Protein AF-A0A938YKA6-F1 (afdb_monomer_lite)

pLDDT: mean 85.15, std 14.65, range [33.16, 97.56]

Foldseek 3Di:
DDDPPLPLDPDDWFWKEFPAQVV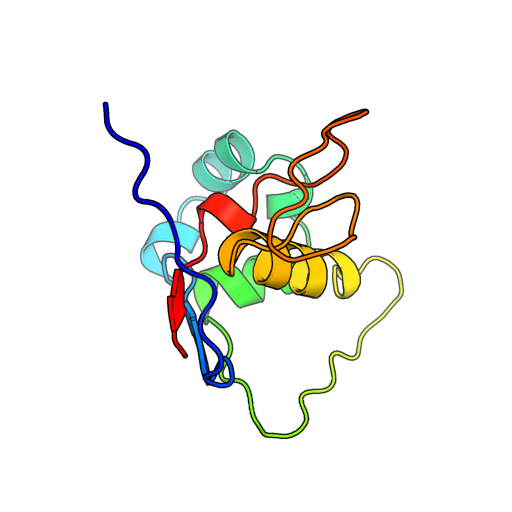LPDLVVVCVQFNPLSVQQVLSCCNHPTDGDDPDDDDDDDPSNCPVLVVLLQCVLSQAESVHDDSPDPDDPDPPHTPSNVRMHIDD

Secondary structure (DSSP, 8-state):
---------SSPP-EEE-S-TTGGG-HHHHHHHHGGGGG-HHHHHHHHH-EE--SS------TTSSHHHHHHHHHHHHT--TT-SSTT----S---S-GGGGG-EEE-

Structure (mmCIF, N/CA/C/O backbone):
data_AF-A0A938YKA6-F1
#
_entry.id   AF-A0A938YKA6-F1
#
loop_
_atom_site.group_PDB
_atom_site.id
_atom_site.type_symbol
_atom_site.label_atom_id
_atom_site.label_alt_id
_atom_site.label_comp_id
_atom_site.label_asym_id
_atom_site.label_entity_id
_atom_site.label_seq_id
_atom_site.pdbx_PDB_ins_code
_atom_site.Cartn_x
_atom_site.Cartn_y
_atom_site.Cartn_z
_atom_site.occupancy
_atom_site.B_iso_or_equiv
_atom_site.auth_seq_id
_atom_site.auth_comp_id
_atom_site.auth_asym_id
_atom_site.auth_atom_id
_atom_site.pdbx_PDB_model_num
ATOM 1 N N . MET A 1 1 ? 1.324 28.055 -1.036 1.00 36.28 1 MET A N 1
ATOM 2 C CA . MET A 1 1 ? 0.477 26.921 -1.471 1.00 36.28 1 MET A CA 1
ATOM 3 C C . MET A 1 1 ? 0.114 26.103 -0.241 1.00 36.28 1 MET A C 1
ATOM 5 O O . MET A 1 1 ? 0.998 25.539 0.384 1.00 36.28 1 MET A O 1
ATOM 9 N N . SER A 1 2 ? -1.150 26.156 0.187 1.00 33.16 2 SER A N 1
ATOM 10 C CA . SER A 1 2 ? -1.621 25.532 1.432 1.00 33.16 2 SER A CA 1
ATOM 11 C C . SER A 1 2 ? -1.658 24.009 1.278 1.00 33.16 2 SER A C 1
ATOM 13 O O . SER A 1 2 ? -2.485 23.489 0.528 1.00 33.16 2 SER A O 1
ATOM 15 N N . ALA A 1 3 ? -0.754 23.297 1.956 1.00 43.91 3 ALA A N 1
ATOM 16 C CA . ALA A 1 3 ? -0.820 21.847 2.076 1.00 43.91 3 ALA A CA 1
ATOM 17 C C . ALA A 1 3 ? -2.139 21.496 2.776 1.00 43.91 3 ALA A C 1
ATOM 19 O O . ALA A 1 3 ? -2.329 21.818 3.953 1.00 43.91 3 ALA A O 1
ATOM 20 N N . ARG A 1 4 ? -3.083 20.887 2.045 1.00 46.72 4 ARG A N 1
ATOM 21 C CA . ARG A 1 4 ? -4.330 20.378 2.625 1.00 46.72 4 ARG A CA 1
ATOM 22 C C . ARG A 1 4 ? -3.962 19.518 3.834 1.00 46.72 4 ARG A C 1
ATOM 24 O O . ARG A 1 4 ? -3.326 18.479 3.691 1.00 46.72 4 ARG A O 1
ATOM 31 N N . ARG A 1 5 ? -4.333 19.965 5.037 1.00 48.72 5 ARG A N 1
ATOM 32 C CA . ARG A 1 5 ? -4.204 19.165 6.258 1.00 48.72 5 ARG A CA 1
ATOM 33 C C . ARG A 1 5 ? -5.104 17.940 6.097 1.00 48.72 5 ARG A C 1
ATOM 35 O O . ARG A 1 5 ? -6.312 18.060 6.287 1.00 48.72 5 ARG A O 1
ATOM 42 N N . ALA A 1 6 ? -4.539 16.786 5.750 1.00 55.00 6 ALA A N 1
ATOM 43 C CA . ALA A 1 6 ? -5.234 15.517 5.906 1.00 55.00 6 ALA A CA 1
ATOM 44 C C . ALA A 1 6 ? -5.526 15.348 7.404 1.00 55.00 6 ALA A C 1
ATOM 46 O O . ALA A 1 6 ? -4.622 15.115 8.205 1.00 55.00 6 ALA A O 1
ATOM 47 N N . ARG A 1 7 ? -6.777 15.587 7.814 1.00 64.38 7 ARG A N 1
ATOM 48 C CA . ARG A 1 7 ? -7.239 15.157 9.133 1.00 64.38 7 ARG A CA 1
ATOM 49 C C . ARG A 1 7 ? -7.373 13.646 9.037 1.00 64.38 7 ARG A C 1
ATOM 51 O O . ARG A 1 7 ? -8.291 13.170 8.374 1.00 64.38 7 ARG A O 1
ATOM 58 N N . ILE A 1 8 ? -6.447 12.927 9.665 1.00 75.19 8 ILE A N 1
ATOM 59 C CA . ILE A 1 8 ? -6.604 11.496 9.923 1.00 75.19 8 ILE A CA 1
ATOM 60 C C . ILE A 1 8 ? -7.982 11.312 10.570 1.00 75.19 8 ILE A C 1
ATOM 62 O O . ILE A 1 8 ? -8.297 11.952 11.576 1.00 75.19 8 ILE A O 1
ATOM 66 N N . THR A 1 9 ? -8.832 10.521 9.924 1.00 82.44 9 THR A N 1
ATOM 67 C CA . THR A 1 9 ? -10.196 10.237 10.378 1.00 82.44 9 THR A CA 1
ATOM 68 C C . THR A 1 9 ? -10.208 8.995 11.267 1.00 82.44 9 THR A C 1
ATOM 70 O O . THR A 1 9 ? -9.333 8.142 11.153 1.00 82.44 9 THR A O 1
ATOM 73 N N . GLY A 1 10 ? -11.204 8.884 12.151 1.00 85.38 10 GLY A N 1
ATOM 74 C CA . GLY A 1 10 ? -11.464 7.658 12.915 1.00 85.38 10 GLY A CA 1
ATOM 75 C C . GLY A 1 10 ? -12.211 6.581 12.117 1.00 85.38 10 GLY A C 1
ATOM 76 O O . GLY A 1 10 ? -12.472 5.503 12.644 1.00 85.38 10 GLY A O 1
ATOM 77 N N . LEU A 1 11 ? -12.596 6.872 10.869 1.00 90.38 11 LEU A N 1
ATOM 78 C CA . LEU A 1 11 ? -13.266 5.916 9.991 1.00 90.38 11 LEU A CA 1
ATOM 79 C C . LEU A 1 11 ? -12.265 4.899 9.414 1.00 90.38 11 LEU A C 1
ATOM 81 O O . LEU A 1 11 ? -11.136 5.271 9.089 1.00 90.38 11 LEU A O 1
ATOM 85 N N . PRO A 1 12 ? -12.663 3.624 9.261 1.00 90.38 12 PRO A N 1
ATOM 86 C CA . PRO A 1 12 ? -11.792 2.594 8.709 1.00 90.38 12 PRO A CA 1
ATOM 87 C C . PRO A 1 12 ? -11.527 2.837 7.224 1.00 90.38 12 PRO A C 1
ATOM 89 O O . PRO A 1 12 ? -12.467 3.033 6.462 1.00 90.38 12 PRO A O 1
ATOM 92 N N . VAL A 1 13 ? -10.275 2.717 6.780 1.00 92.94 13 VAL A N 1
ATOM 93 C CA . VAL A 1 13 ? -9.968 2.756 5.346 1.00 92.94 13 VAL A CA 1
ATOM 94 C C . VAL A 1 13 ? -10.710 1.626 4.623 1.00 92.94 13 VAL A C 1
ATOM 96 O O . VAL A 1 13 ? -10.576 0.455 4.975 1.00 92.94 13 VAL A O 1
ATOM 99 N N . ARG A 1 14 ? -11.489 1.978 3.597 1.00 95.56 14 ARG A N 1
ATOM 100 C CA . ARG A 1 14 ? -12.273 1.042 2.779 1.00 95.56 14 ARG A CA 1
ATOM 101 C C . ARG A 1 14 ? -11.677 0.799 1.411 1.00 95.56 14 ARG A C 1
ATOM 103 O O . ARG A 1 14 ? -11.850 -0.289 0.870 1.00 95.56 14 ARG A O 1
ATOM 110 N N . ARG A 1 15 ? -11.002 1.796 0.843 1.00 96.56 15 ARG A N 1
ATOM 111 C CA . ARG A 1 15 ? -10.444 1.680 -0.501 1.00 96.56 15 ARG A CA 1
ATOM 112 C C . ARG A 1 15 ? -9.181 2.499 -0.669 1.00 96.56 15 ARG A C 1
ATOM 114 O O . ARG A 1 15 ? -9.117 3.654 -0.253 1.00 96.56 15 ARG A O 1
ATOM 121 N N . VAL A 1 16 ? -8.218 1.897 -1.347 1.00 97.31 16 VAL A N 1
ATOM 122 C CA . VAL A 1 16 ? -7.007 2.539 -1.845 1.00 97.31 16 VAL A CA 1
ATOM 123 C C . VAL A 1 16 ? -7.111 2.577 -3.359 1.00 97.31 16 VAL A C 1
ATOM 125 O O . VAL A 1 16 ? -7.363 1.560 -4.005 1.00 97.31 16 VAL A O 1
ATOM 128 N N . LEU A 1 17 ? -6.967 3.764 -3.925 1.00 96.44 17 LEU A N 1
ATOM 129 C CA . LEU A 1 17 ? -6.997 3.983 -5.361 1.00 96.44 17 LEU A CA 1
ATOM 130 C C . LEU A 1 17 ? -5.587 4.300 -5.832 1.00 96.44 17 LEU A C 1
ATOM 132 O O . LEU A 1 17 ? -4.973 5.233 -5.318 1.00 96.44 17 LEU A O 1
ATOM 136 N N . GLY A 1 18 ? -5.109 3.535 -6.806 1.00 93.25 18 GLY A N 1
ATOM 137 C CA . GLY A 1 18 ? -3.998 3.946 -7.647 1.00 93.25 18 GLY A CA 1
ATOM 138 C C . GLY A 1 18 ? -4.464 4.866 -8.779 1.00 93.25 18 GLY A C 1
ATOM 139 O O . GLY A 1 18 ? -5.664 5.130 -8.916 1.00 93.25 18 GLY A O 1
ATOM 140 N N . PRO A 1 19 ? -3.537 5.343 -9.619 1.00 90.50 19 PRO A N 1
ATOM 141 C CA . PRO A 1 19 ? -3.863 6.202 -10.750 1.00 90.50 19 PRO A CA 1
ATOM 142 C C . PRO A 1 19 ? -4.566 5.449 -11.902 1.00 90.50 19 PRO A C 1
ATOM 144 O O . PRO A 1 19 ? -5.014 6.080 -12.858 1.00 90.50 19 PRO A O 1
ATOM 147 N N . GLY A 1 20 ? -4.721 4.124 -11.794 1.00 85.31 20 GLY A N 1
ATOM 148 C CA . GLY A 1 20 ? -5.494 3.299 -12.716 1.00 85.31 20 GLY A CA 1
ATOM 149 C C . GLY A 1 20 ? -4.670 2.753 -13.888 1.00 85.31 20 GLY A C 1
ATOM 150 O O . GLY A 1 20 ? -3.472 3.027 -13.998 1.00 85.31 20 GLY A O 1
ATOM 151 N N . PRO A 1 21 ? -5.300 1.973 -14.783 1.00 75.56 21 PRO A N 1
ATOM 152 C CA . PRO A 1 21 ? -4.608 1.284 -15.871 1.00 75.56 21 PRO A CA 1
ATOM 153 C C . PRO A 1 21 ? -3.964 2.240 -16.883 1.00 75.56 21 PRO A C 1
ATOM 155 O O . PRO A 1 21 ? -2.876 1.947 -17.365 1.00 75.56 21 PRO A O 1
ATOM 158 N N . GLU A 1 22 ? -4.571 3.404 -17.132 1.00 74.12 22 GLU A N 1
ATOM 159 C CA . GLU A 1 22 ? -4.045 4.431 -18.048 1.00 74.12 22 GLU A CA 1
ATOM 160 C C . GLU A 1 22 ? -2.713 5.016 -17.563 1.00 74.12 22 GLU A C 1
ATOM 162 O O . GLU A 1 22 ? -1.781 5.215 -18.334 1.00 74.12 22 GLU A O 1
ATOM 167 N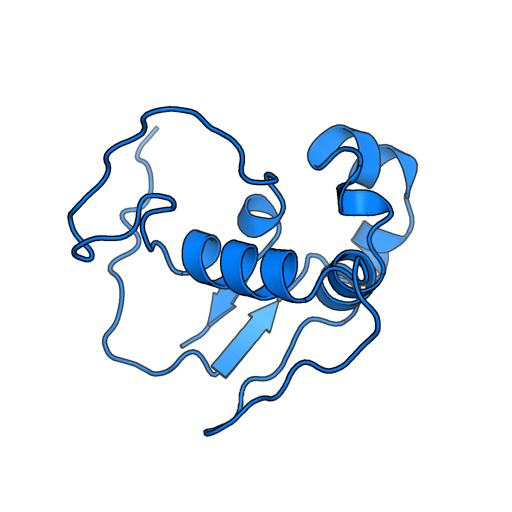 N . ALA A 1 23 ? -2.586 5.251 -16.257 1.00 65.75 23 ALA A N 1
ATOM 168 C CA . ALA A 1 23 ? -1.339 5.733 -15.676 1.00 65.75 23 ALA A CA 1
ATOM 169 C C . ALA A 1 23 ? -0.281 4.628 -15.559 1.00 65.75 23 ALA A C 1
ATOM 171 O O . ALA A 1 23 ? 0.905 4.932 -15.539 1.00 65.75 23 ALA A O 1
ATOM 172 N N . GLY A 1 24 ? -0.711 3.363 -15.496 1.00 62.00 24 GLY A N 1
ATOM 173 C CA . GLY A 1 24 ? 0.142 2.176 -15.576 1.00 62.00 24 GLY A CA 1
ATOM 174 C C . GLY A 1 24 ? 0.610 1.819 -16.990 1.00 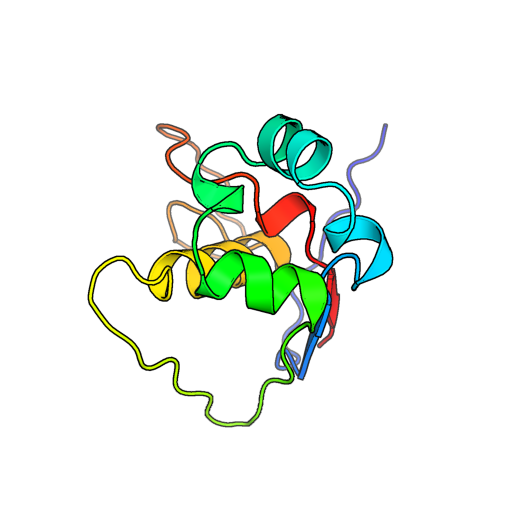62.00 24 GLY A C 1
ATOM 175 O O . GLY A 1 24 ? 1.435 0.916 -17.127 1.00 62.00 24 GLY A O 1
ATOM 176 N N . ALA A 1 25 ? 0.089 2.492 -18.023 1.00 66.56 25 ALA A N 1
ATOM 177 C CA . ALA A 1 25 ? 0.394 2.198 -19.422 1.00 66.56 25 ALA A CA 1
ATOM 178 C C . ALA A 1 25 ? 1.794 2.663 -19.849 1.00 66.56 25 ALA A C 1
ATOM 180 O O . ALA A 1 25 ? 2.320 2.155 -20.835 1.00 66.56 25 ALA A O 1
ATOM 181 N N . ASP A 1 26 ? 2.395 3.595 -19.103 1.00 84.75 26 ASP A N 1
ATOM 182 C CA . ASP A 1 26 ? 3.720 4.156 -19.367 1.00 84.75 26 ASP A CA 1
ATOM 183 C C . ASP A 1 26 ? 4.691 3.800 -18.222 1.00 84.75 26 ASP A C 1
ATOM 185 O O . ASP A 1 26 ? 4.720 4.480 -17.187 1.00 84.75 26 ASP A O 1
ATOM 189 N N . PRO A 1 27 ? 5.453 2.698 -18.360 1.00 82.19 27 PRO A N 1
ATOM 190 C CA . PRO A 1 27 ? 6.401 2.254 -17.345 1.00 82.19 27 PRO A CA 1
ATOM 191 C C . PRO A 1 27 ? 7.508 3.270 -17.060 1.00 82.19 27 PRO A C 1
ATOM 193 O O . PRO A 1 27 ? 7.896 3.412 -15.900 1.00 82.19 27 PRO A O 1
ATOM 196 N N . ASP A 1 28 ? 7.973 3.997 -18.078 1.00 88.00 28 ASP A N 1
ATOM 197 C CA . ASP A 1 28 ? 9.081 4.946 -17.950 1.00 88.00 28 ASP A CA 1
ATOM 198 C C . ASP A 1 28 ? 8.664 6.129 -17.075 1.00 88.00 28 ASP A C 1
ATOM 200 O O . ASP A 1 28 ? 9.353 6.475 -16.115 1.00 88.00 28 ASP A O 1
ATOM 204 N N . ARG A 1 29 ? 7.459 6.670 -17.294 1.00 87.31 29 ARG A N 1
ATOM 205 C CA . ARG A 1 29 ? 6.909 7.724 -16.424 1.00 87.31 29 ARG A CA 1
ATOM 206 C C . ARG A 1 29 ? 6.674 7.274 -14.988 1.00 87.31 29 ARG A C 1
ATOM 208 O O . ARG A 1 29 ? 6.780 8.082 -14.065 1.00 87.31 29 ARG A O 1
ATOM 215 N N . LEU A 1 30 ? 6.305 6.015 -14.764 1.00 88.56 30 LEU A N 1
ATOM 216 C CA . LEU A 1 30 ? 6.213 5.472 -13.407 1.00 88.56 30 LEU A CA 1
ATOM 217 C C . LEU A 1 30 ? 7.593 5.402 -12.757 1.00 88.56 30 LEU A C 1
ATOM 219 O O . LEU A 1 30 ? 7.751 5.848 -11.620 1.00 88.56 30 LEU A O 1
ATOM 223 N N . PHE A 1 31 ? 8.584 4.886 -13.480 1.00 90.81 31 PHE A N 1
ATOM 224 C CA . PHE A 1 31 ? 9.953 4.774 -12.994 1.00 90.81 31 PHE A CA 1
ATOM 225 C C . PHE A 1 31 ? 10.559 6.147 -12.671 1.00 90.81 31 PHE A C 1
ATOM 227 O O . PHE A 1 31 ? 11.174 6.309 -11.622 1.00 90.81 31 PHE A O 1
ATOM 234 N N . GLU A 1 32 ? 10.304 7.174 -13.482 1.00 91.69 32 GLU A N 1
ATOM 235 C CA . GLU A 1 32 ? 10.721 8.556 -13.194 1.00 91.69 32 GLU A CA 1
ATOM 236 C C . GLU A 1 32 ? 10.160 9.095 -11.867 1.00 91.69 32 GLU A C 1
ATOM 238 O O . GLU A 1 32 ? 10.808 9.895 -11.193 1.00 91.69 32 GLU A O 1
ATOM 243 N N . ARG A 1 33 ? 8.956 8.662 -11.469 1.00 90.75 33 ARG A N 1
ATOM 244 C CA . ARG A 1 33 ? 8.257 9.179 -10.281 1.00 90.75 33 ARG A CA 1
ATOM 245 C C . ARG A 1 33 ? 8.551 8.400 -9.009 1.00 90.75 33 ARG A C 1
ATOM 247 O O . ARG A 1 33 ? 8.628 9.000 -7.943 1.00 90.75 33 ARG A O 1
ATOM 254 N N . ILE A 1 34 ? 8.650 7.074 -9.104 1.00 92.88 34 ILE A N 1
ATOM 255 C CA . ILE A 1 34 ? 8.773 6.185 -7.935 1.00 92.88 34 ILE A CA 1
ATOM 256 C C . ILE A 1 34 ? 9.989 5.252 -7.986 1.00 92.88 34 ILE A C 1
ATOM 258 O O . ILE A 1 34 ? 10.163 4.417 -7.097 1.00 92.88 34 ILE A O 1
ATOM 262 N N . GLY A 1 35 ? 10.857 5.418 -8.985 1.00 93.19 35 GLY A N 1
ATOM 263 C CA . GLY A 1 35 ? 12.111 4.686 -9.135 1.00 93.19 35 GLY A CA 1
ATOM 264 C C . GLY A 1 35 ? 11.904 3.177 -9.177 1.00 93.19 35 GLY A C 1
ATOM 265 O O . GLY A 1 35 ? 10.934 2.677 -9.743 1.00 93.19 35 GLY A O 1
ATOM 266 N N . TRP A 1 36 ? 12.791 2.456 -8.490 1.00 92.12 36 TRP A N 1
ATOM 267 C CA . TRP A 1 36 ? 12.769 0.994 -8.369 1.00 92.12 36 TRP A CA 1
ATOM 268 C C . TRP A 1 36 ? 11.418 0.423 -7.900 1.00 92.12 36 TRP A C 1
ATOM 270 O O . TRP A 1 36 ? 11.092 -0.720 -8.214 1.00 92.12 36 TRP A O 1
ATOM 280 N N . ALA A 1 37 ? 10.607 1.200 -7.166 1.00 94.06 37 ALA A N 1
ATOM 281 C CA . ALA A 1 37 ? 9.296 0.748 -6.710 1.00 94.06 37 ALA A CA 1
ATOM 282 C C . ALA A 1 37 ? 8.315 0.523 -7.877 1.00 94.06 37 ALA A C 1
ATOM 284 O O . ALA A 1 37 ? 7.363 -0.243 -7.729 1.00 94.06 37 ALA A O 1
ATOM 285 N N . ALA A 1 38 ? 8.566 1.129 -9.046 1.00 92.81 38 ALA A N 1
ATOM 286 C CA . ALA A 1 38 ? 7.808 0.890 -10.274 1.00 92.81 38 ALA A CA 1
ATOM 287 C C . ALA A 1 38 ? 7.926 -0.553 -10.786 1.00 92.81 38 ALA A C 1
ATOM 289 O O . ALA A 1 38 ? 7.034 -1.010 -11.501 1.00 92.81 38 ALA A O 1
ATOM 290 N N . ASP A 1 39 ? 8.973 -1.282 -10.401 1.00 92.62 39 ASP A N 1
ATOM 291 C CA . ASP A 1 39 ? 9.194 -2.673 -10.809 1.00 92.62 39 ASP A CA 1
ATOM 292 C C . ASP A 1 39 ? 8.721 -3.682 -9.757 1.00 92.62 39 ASP A C 1
ATOM 294 O O . ASP A 1 39 ? 8.664 -4.885 -10.010 1.00 92.62 39 ASP A O 1
ATOM 298 N N . VAL A 1 40 ? 8.315 -3.205 -8.578 1.00 95.19 40 VAL A N 1
ATOM 299 C CA . VAL A 1 40 ? 7.862 -4.066 -7.487 1.00 95.19 40 VAL A CA 1
ATOM 300 C C . VAL A 1 40 ? 6.468 -4.624 -7.803 1.00 95.19 40 VAL A C 1
ATOM 302 O O . VAL A 1 40 ? 5.517 -3.845 -7.941 1.00 95.19 40 VAL A O 1
ATOM 305 N N . PRO A 1 41 ? 6.280 -5.959 -7.854 1.00 95.25 41 PRO A N 1
ATOM 306 C CA . PRO A 1 41 ? 5.034 -6.557 -8.339 1.00 95.25 41 PRO A CA 1
ATOM 307 C C . PRO A 1 41 ? 3.777 -6.096 -7.593 1.00 95.25 41 PRO A C 1
ATOM 309 O O . PRO A 1 41 ? 2.798 -5.689 -8.224 1.00 95.25 41 PRO A O 1
ATOM 312 N N . ALA A 1 42 ? 3.803 -6.097 -6.254 1.00 96.81 42 ALA A N 1
ATOM 313 C CA . ALA A 1 42 ? 2.649 -5.678 -5.459 1.00 96.81 42 ALA A CA 1
ATOM 314 C C . ALA A 1 42 ? 2.329 -4.181 -5.621 1.00 96.81 42 ALA A C 1
ATOM 316 O O . ALA A 1 42 ? 1.159 -3.802 -5.609 1.00 96.81 42 ALA A O 1
ATOM 317 N N . VAL A 1 43 ? 3.346 -3.335 -5.825 1.00 95.62 43 VAL A N 1
ATOM 318 C CA . VAL A 1 43 ? 3.162 -1.895 -6.069 1.00 95.62 43 VAL A CA 1
ATOM 319 C C . VAL A 1 43 ? 2.512 -1.673 -7.431 1.00 95.62 43 VAL A C 1
ATOM 321 O O . VAL A 1 43 ? 1.509 -0.969 -7.519 1.00 95.62 43 VAL A O 1
ATOM 324 N N . ARG A 1 44 ? 3.009 -2.331 -8.487 1.00 93.56 44 ARG A N 1
ATOM 325 C CA . ARG A 1 44 ? 2.414 -2.251 -9.833 1.00 93.56 44 ARG A CA 1
ATOM 326 C C . ARG A 1 44 ? 0.946 -2.662 -9.832 1.00 93.56 44 ARG A C 1
ATOM 328 O O . ARG A 1 44 ? 0.118 -1.992 -10.444 1.00 93.56 44 ARG A O 1
ATOM 335 N N . GLN A 1 45 ? 0.625 -3.755 -9.141 1.00 93.88 45 GLN A N 1
ATOM 336 C CA . GLN A 1 45 ? -0.753 -4.215 -9.000 1.00 93.88 45 GLN A CA 1
ATOM 337 C C . GLN A 1 45 ? -1.618 -3.183 -8.269 1.00 93.88 45 GLN A C 1
ATOM 339 O O . GLN A 1 45 ? -2.684 -2.830 -8.766 1.00 93.88 45 GLN A O 1
ATOM 344 N N . LEU A 1 46 ? -1.145 -2.649 -7.138 1.00 95.81 46 LEU A N 1
ATOM 345 C CA . LEU A 1 46 ? -1.868 -1.627 -6.380 1.00 95.81 46 LEU A CA 1
ATOM 346 C C . LEU A 1 46 ? -2.144 -0.368 -7.215 1.00 95.81 46 LEU A C 1
ATOM 348 O O . LEU A 1 46 ? -3.241 0.181 -7.154 1.00 95.81 46 LEU A O 1
ATOM 352 N N . LEU A 1 47 ? -1.166 0.096 -7.994 1.00 94.38 47 LEU A N 1
ATOM 353 C CA . LEU A 1 47 ? -1.307 1.310 -8.801 1.00 94.38 47 LEU A CA 1
ATOM 354 C C . LEU A 1 47 ? -2.282 1.129 -9.969 1.00 94.38 47 LEU A C 1
ATOM 356 O O . LEU A 1 47 ? -3.033 2.050 -10.295 1.00 94.38 47 LEU A O 1
ATOM 360 N N . ARG A 1 48 ? -2.293 -0.062 -10.570 1.00 92.81 48 ARG A N 1
ATOM 361 C CA . ARG A 1 48 ? -3.178 -0.395 -11.687 1.00 92.81 48 ARG A CA 1
ATOM 362 C C . ARG A 1 48 ? -4.614 -0.654 -11.230 1.00 92.81 48 ARG A C 1
ATOM 364 O O . ARG A 1 48 ? -5.541 -0.090 -11.806 1.00 92.81 48 ARG A O 1
ATOM 371 N N . ASP A 1 49 ? -4.786 -1.481 -10.201 1.00 94.12 49 ASP A N 1
ATOM 372 C CA . ASP A 1 49 ? -6.087 -2.061 -9.844 1.00 94.12 49 ASP A CA 1
ATOM 373 C C . ASP A 1 49 ? -6.717 -1.386 -8.608 1.00 94.12 49 ASP A C 1
ATOM 375 O O . ASP A 1 49 ? -7.935 -1.420 -8.410 1.00 94.12 49 ASP A O 1
ATOM 379 N N . GLY A 1 50 ? -5.903 -0.737 -7.771 1.00 95.50 50 GLY A N 1
ATOM 380 C CA . GLY A 1 50 ? -6.297 -0.334 -6.423 1.00 95.50 50 GLY A CA 1
ATOM 381 C C . GLY A 1 50 ? -6.426 -1.527 -5.469 1.00 95.50 50 GLY A C 1
ATOM 382 O O . GLY A 1 50 ? -6.041 -2.654 -5.780 1.00 95.50 50 GLY A O 1
ATOM 383 N N . LEU A 1 51 ? -6.957 -1.271 -4.273 1.00 97.00 51 LEU A N 1
ATOM 384 C CA . LEU A 1 51 ? -7.197 -2.294 -3.255 1.00 97.00 51 LEU A CA 1
ATOM 385 C C . LEU A 1 51 ? -8.433 -1.951 -2.415 1.00 97.00 51 LEU A C 1
ATOM 387 O O . LEU A 1 51 ? -8.489 -0.894 -1.783 1.00 97.00 51 LEU A O 1
ATOM 391 N N . ASP A 1 52 ? -9.403 -2.863 -2.372 1.00 97.38 52 ASP A N 1
ATOM 392 C CA . ASP A 1 52 ? -10.531 -2.793 -1.440 1.00 97.38 52 ASP A CA 1
ATOM 393 C C . ASP A 1 52 ? -10.145 -3.445 -0.106 1.00 97.38 52 ASP A C 1
ATOM 395 O O . ASP A 1 52 ? -9.719 -4.600 -0.059 1.00 97.38 52 ASP A O 1
ATOM 399 N N . LEU A 1 53 ? -10.321 -2.710 0.993 1.00 96.25 53 LEU A N 1
ATOM 400 C CA . LEU A 1 53 ? -9.962 -3.148 2.339 1.00 96.25 53 LEU A CA 1
ATOM 401 C C . LEU A 1 53 ? -11.205 -3.614 3.107 1.00 96.25 53 LEU A C 1
ATOM 403 O O . LEU A 1 53 ? -12.206 -2.903 3.253 1.00 96.25 53 LEU A O 1
ATOM 407 N N . ARG A 1 54 ? -11.141 -4.851 3.608 1.00 94.44 54 ARG A N 1
ATOM 408 C CA . ARG A 1 54 ? -12.163 -5.458 4.476 1.00 94.44 54 ARG A CA 1
ATOM 409 C C . ARG A 1 54 ? -11.761 -5.326 5.947 1.00 94.44 54 ARG A C 1
ATOM 411 O O . ARG A 1 54 ? -10.729 -4.748 6.265 1.00 94.44 54 ARG A O 1
ATOM 418 N N . ALA A 1 55 ? -12.580 -5.870 6.850 1.00 93.56 55 ALA A N 1
ATOM 419 C CA . ALA A 1 55 ? -12.274 -5.891 8.285 1.00 93.56 55 ALA A CA 1
ATOM 420 C C . ALA A 1 55 ? -10.914 -6.550 8.588 1.00 93.56 55 ALA A C 1
ATOM 422 O O . ALA A 1 55 ? -10.206 -6.113 9.486 1.00 93.56 55 ALA A O 1
ATOM 423 N N . ALA A 1 56 ? -10.538 -7.553 7.792 1.00 94.75 56 ALA A N 1
ATOM 424 C CA . ALA A 1 56 ? -9.189 -8.089 7.722 1.00 94.75 56 ALA A CA 1
ATOM 425 C C . ALA A 1 56 ? -8.789 -8.223 6.249 1.00 94.75 56 ALA A C 1
ATOM 427 O O . ALA A 1 56 ? -9.565 -8.730 5.439 1.00 94.75 56 ALA A O 1
ATOM 428 N N . THR A 1 57 ? -7.587 -7.762 5.911 1.00 95.25 57 THR A N 1
ATOM 429 C CA . THR A 1 57 ? -6.983 -7.933 4.585 1.00 95.25 57 THR A CA 1
ATOM 430 C C . THR A 1 57 ? -5.596 -8.518 4.783 1.00 95.25 57 THR A C 1
ATOM 432 O O . THR A 1 57 ? -4.809 -7.978 5.556 1.00 95.25 57 THR A O 1
ATOM 435 N N . VAL A 1 58 ? -5.307 -9.631 4.112 1.00 96.25 58 VAL A N 1
ATOM 436 C CA . VAL A 1 58 ? -4.033 -10.340 4.249 1.00 96.25 58 VAL A CA 1
ATOM 437 C C . VAL A 1 58 ? -3.262 -10.212 2.945 1.00 96.25 58 VAL A C 1
ATOM 439 O O . VAL A 1 58 ? -3.765 -10.581 1.886 1.00 96.25 58 VAL A O 1
ATOM 442 N N . LEU A 1 59 ? -2.039 -9.692 3.026 1.00 96.19 59 LEU A N 1
ATOM 443 C CA . LEU A 1 59 ? -1.114 -9.634 1.898 1.00 96.19 59 LEU A CA 1
ATOM 444 C C . LEU A 1 59 ? -0.169 -10.834 1.979 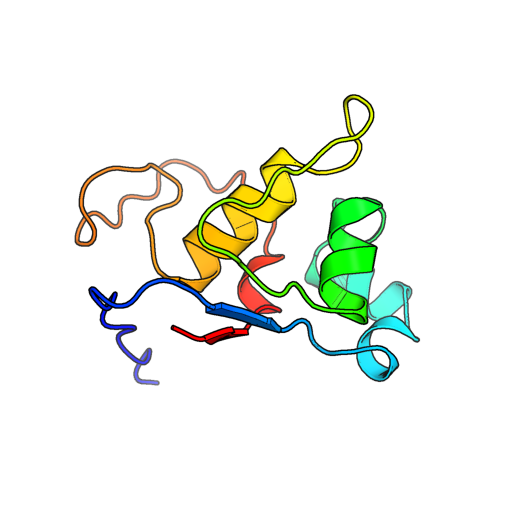1.00 96.19 59 LEU A C 1
ATOM 446 O O . LEU A 1 59 ? 0.575 -10.972 2.950 1.00 96.19 59 LEU A O 1
ATOM 450 N N . VAL A 1 60 ? -0.183 -11.691 0.959 1.00 96.75 60 VAL A N 1
ATOM 451 C CA . VAL A 1 60 ? 0.643 -12.907 0.887 1.00 96.75 60 VAL A CA 1
ATOM 452 C C . VAL A 1 60 ? 1.475 -12.885 -0.391 1.00 96.75 60 VAL A C 1
ATOM 454 O O . VAL A 1 60 ? 1.045 -12.361 -1.413 1.00 96.75 60 VAL A O 1
ATOM 457 N N . GLY A 1 61 ? 2.692 -13.422 -0.323 1.00 95.75 61 GLY A N 1
ATOM 458 C CA . GLY A 1 61 ? 3.628 -13.484 -1.443 1.00 95.75 61 GLY A CA 1
ATOM 459 C C . GLY A 1 61 ? 5.069 -13.650 -0.969 1.00 95.75 61 GLY A C 1
ATOM 460 O O . GLY A 1 61 ? 5.360 -13.483 0.218 1.00 95.75 61 GLY A O 1
ATOM 461 N N . GLU A 1 62 ? 5.972 -13.940 -1.899 1.00 97.56 62 GLU A N 1
ATOM 462 C CA . GLU A 1 62 ? 7.396 -14.189 -1.636 1.00 97.56 62 GLU A CA 1
ATOM 463 C C . GLU A 1 62 ? 8.125 -12.995 -1.001 1.00 97.56 62 GLU A C 1
ATOM 465 O O . GLU A 1 62 ? 7.654 -11.853 -1.030 1.00 97.56 62 GLU A O 1
ATOM 470 N N . ASN A 1 63 ? 9.289 -13.243 -0.394 1.00 95.81 63 ASN A N 1
ATOM 471 C CA . ASN A 1 63 ? 10.133 -12.156 0.095 1.00 95.81 63 ASN A CA 1
ATOM 472 C C . ASN A 1 63 ? 10.547 -11.237 -1.069 1.00 95.81 63 ASN A C 1
ATOM 474 O O . ASN A 1 63 ? 10.848 -11.713 -2.155 1.00 95.81 63 ASN A O 1
ATOM 478 N N . GLY A 1 64 ? 10.527 -9.921 -0.853 1.00 93.06 64 GLY A N 1
ATOM 479 C CA . GLY A 1 64 ? 10.797 -8.941 -1.913 1.00 93.06 64 GLY A CA 1
ATOM 480 C C . GLY A 1 64 ? 9.620 -8.629 -2.849 1.00 93.06 64 GLY A C 1
ATOM 481 O O . GLY A 1 64 ? 9.729 -7.719 -3.660 1.00 93.06 64 GLY A O 1
ATOM 482 N N . SER A 1 65 ? 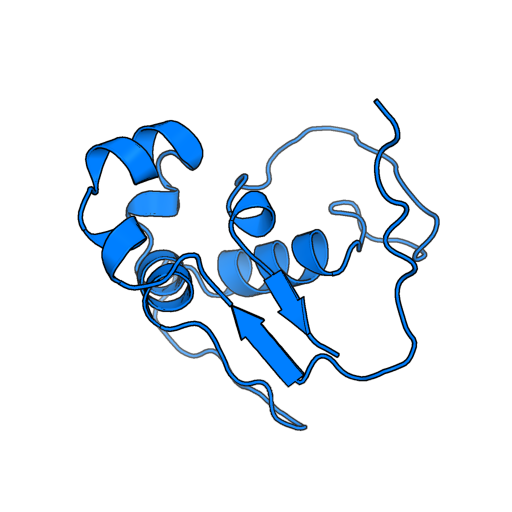8.454 -9.276 -2.706 1.00 97.12 65 SER A N 1
ATOM 483 C CA . SER A 1 65 ? 7.298 -9.008 -3.584 1.00 97.12 65 SER A CA 1
ATOM 484 C C . SER A 1 65 ? 6.637 -7.628 -3.402 1.00 97.12 65 SER A C 1
ATOM 486 O O . SER A 1 65 ? 5.755 -7.268 -4.180 1.00 97.12 65 SER A O 1
ATOM 488 N N . GLY A 1 66 ? 7.033 -6.863 -2.375 1.00 96.25 66 GLY A N 1
ATOM 489 C CA . GLY A 1 66 ? 6.513 -5.516 -2.100 1.00 96.25 66 GLY A CA 1
ATOM 490 C C . GLY A 1 66 ? 5.401 -5.415 -1.058 1.00 96.25 66 GLY A C 1
ATOM 491 O O . GLY A 1 66 ? 4.770 -4.369 -0.952 1.00 96.25 66 GLY A O 1
ATOM 492 N N . LYS A 1 67 ? 5.140 -6.470 -0.274 1.00 97.44 67 LYS A N 1
ATOM 493 C CA . LYS A 1 67 ? 4.073 -6.466 0.752 1.00 97.44 67 LYS A CA 1
ATOM 494 C C . LYS A 1 67 ? 4.226 -5.324 1.762 1.00 97.44 67 LYS A C 1
ATOM 496 O O . LYS A 1 67 ? 3.276 -4.583 1.985 1.00 97.44 67 LYS A O 1
ATOM 501 N N . SER A 1 68 ? 5.417 -5.165 2.344 1.00 94.88 68 SER A N 1
ATOM 502 C CA . SER A 1 68 ? 5.685 -4.097 3.316 1.00 94.88 68 SER A CA 1
ATOM 503 C C . SER A 1 68 ? 5.595 -2.713 2.674 1.00 94.88 68 SER A C 1
ATOM 505 O O . SER A 1 68 ? 5.005 -1.816 3.262 1.00 94.88 68 SER A O 1
ATOM 507 N N . THR A 1 69 ? 6.075 -2.570 1.434 1.00 95.19 69 THR A N 1
ATOM 508 C CA . THR A 1 69 ? 5.990 -1.324 0.656 1.00 95.19 69 THR A CA 1
ATOM 509 C C . THR A 1 69 ? 4.542 -0.896 0.415 1.00 95.19 69 THR A C 1
ATOM 511 O O . THR A 1 69 ? 4.226 0.283 0.519 1.00 95.19 69 THR A O 1
ATOM 514 N N . VAL A 1 70 ? 3.632 -1.840 0.146 1.00 96.06 70 VAL A N 1
ATOM 515 C CA . VAL A 1 70 ? 2.193 -1.545 0.027 1.00 96.06 70 VAL A CA 1
ATOM 516 C C . VAL A 1 70 ? 1.619 -1.037 1.350 1.00 96.06 70 VAL A C 1
ATOM 518 O O . VAL A 1 70 ? 0.905 -0.037 1.355 1.00 96.06 70 VAL A O 1
ATOM 521 N N . VAL A 1 71 ? 1.933 -1.693 2.472 1.00 95.12 71 VAL A N 1
ATOM 522 C CA . VAL A 1 71 ? 1.441 -1.279 3.800 1.00 95.12 71 VAL A CA 1
ATOM 523 C C . VAL A 1 71 ? 1.931 0.125 4.151 1.00 95.12 71 VAL A C 1
ATOM 525 O O . VAL A 1 71 ? 1.137 0.974 4.554 1.00 95.12 71 VAL A O 1
ATOM 528 N N . GLU A 1 72 ? 3.218 0.382 3.946 1.00 93.88 72 GLU A N 1
ATOM 529 C CA . GLU A 1 72 ? 3.848 1.681 4.167 1.00 93.88 72 GLU A CA 1
ATOM 530 C C . GLU A 1 72 ? 3.234 2.772 3.283 1.00 93.88 72 GLU A C 1
ATOM 532 O O . GLU A 1 72 ? 2.815 3.814 3.787 1.00 93.88 72 GLU A O 1
ATOM 537 N N . ALA A 1 73 ? 3.084 2.517 1.981 1.00 95.06 73 ALA A N 1
ATOM 538 C CA . ALA A 1 73 ? 2.503 3.485 1.060 1.00 95.06 73 ALA A CA 1
ATOM 539 C C . ALA A 1 73 ? 1.060 3.859 1.441 1.00 95.06 73 ALA A C 1
ATOM 541 O O . ALA A 1 73 ? 0.683 5.028 1.359 1.00 95.06 73 ALA A O 1
ATOM 542 N N . ILE A 1 74 ? 0.259 2.891 1.901 1.00 94.94 74 ILE A N 1
ATOM 543 C CA . ILE A 1 74 ? -1.105 3.139 2.392 1.00 94.94 74 ILE A CA 1
ATOM 544 C C . ILE A 1 74 ? -1.079 3.975 3.676 1.00 94.94 74 ILE A C 1
ATOM 546 O O . ILE A 1 74 ? -1.861 4.918 3.798 1.00 94.94 74 ILE A O 1
ATOM 550 N N . ALA A 1 75 ? -0.190 3.658 4.621 1.00 92.12 75 ALA A N 1
ATOM 551 C CA . ALA A 1 75 ? -0.052 4.394 5.876 1.00 92.12 75 ALA A CA 1
ATOM 552 C C . ALA A 1 75 ? 0.322 5.867 5.636 1.00 92.12 75 ALA A C 1
ATOM 554 O O . ALA A 1 75 ? -0.324 6.767 6.180 1.00 92.12 75 ALA A O 1
ATOM 555 N N . LEU A 1 76 ? 1.302 6.114 4.765 1.00 91.62 76 LEU A N 1
ATOM 556 C CA . LEU A 1 76 ? 1.732 7.460 4.381 1.00 91.62 76 LEU A CA 1
ATOM 557 C C . LEU A 1 76 ? 0.632 8.215 3.623 1.00 91.62 76 LEU A C 1
ATOM 559 O O . LEU A 1 76 ? 0.353 9.370 3.940 1.00 91.62 76 LEU A O 1
ATOM 563 N N . ALA A 1 77 ? -0.064 7.557 2.689 1.00 93.00 77 ALA A N 1
ATOM 564 C CA . ALA A 1 77 ? -1.183 8.159 1.959 1.00 93.00 77 ALA A CA 1
ATOM 565 C C . ALA A 1 77 ? -2.383 8.477 2.872 1.00 93.00 77 ALA A C 1
ATOM 567 O O . ALA A 1 77 ? -3.128 9.425 2.621 1.00 93.00 77 ALA A O 1
ATOM 568 N N . PHE A 1 78 ? -2.564 7.715 3.955 1.00 91.62 78 PHE A N 1
ATOM 569 C CA . PHE A 1 78 ? -3.545 8.007 5.002 1.00 91.62 78 PHE A CA 1
ATOM 570 C C . PHE A 1 78 ? -3.123 9.186 5.901 1.00 91.62 78 PHE A C 1
ATOM 572 O O . PHE A 1 78 ? -3.968 9.814 6.543 1.00 91.62 78 PHE A O 1
ATOM 579 N N . GLY A 1 79 ? -1.834 9.534 5.907 1.00 88.56 79 GLY A N 1
ATOM 580 C CA . GLY A 1 79 ? -1.265 10.660 6.646 1.00 88.56 79 GLY A CA 1
ATOM 581 C C . GLY A 1 79 ? -0.515 10.273 7.920 1.00 88.56 79 GLY A C 1
ATOM 582 O O . GLY A 1 79 ? -0.203 11.166 8.712 1.00 88.56 79 GLY A O 1
ATOM 583 N N . LEU A 1 80 ? -0.242 8.981 8.137 1.00 87.00 80 LEU A N 1
ATOM 584 C CA . LEU A 1 80 ? 0.608 8.520 9.237 1.00 87.00 80 LEU A CA 1
ATOM 585 C C . LEU A 1 80 ? 2.071 8.911 8.991 1.00 87.00 80 LEU A C 1
ATOM 587 O O . LEU A 1 80 ? 2.501 9.095 7.856 1.00 87.00 80 LEU A O 1
ATOM 591 N N . SER A 1 81 ? 2.828 9.044 10.078 1.00 81.25 81 SER A N 1
ATOM 592 C CA . SER A 1 81 ? 4.270 9.294 10.030 1.00 81.25 81 SER A CA 1
ATOM 593 C C . SER A 1 81 ? 5.025 8.043 9.585 1.00 81.25 81 SER A C 1
ATOM 595 O O . SER A 1 81 ? 4.747 6.960 10.102 1.00 81.25 81 SER A O 1
ATOM 597 N N . ALA A 1 82 ? 6.013 8.208 8.702 1.00 78.25 82 ALA A N 1
ATOM 598 C CA . ALA A 1 82 ? 6.950 7.148 8.323 1.00 78.25 82 ALA A CA 1
ATOM 599 C C . ALA A 1 82 ? 7.731 6.615 9.536 1.00 78.25 82 ALA A C 1
ATOM 601 O O . ALA A 1 82 ? 7.843 5.413 9.746 1.00 78.25 82 ALA A O 1
ATOM 602 N N . GLU A 1 83 ? 8.160 7.532 10.405 1.00 77.19 83 GLU A N 1
ATOM 603 C CA . GLU A 1 83 ? 8.914 7.243 11.633 1.00 77.19 83 GLU A CA 1
ATOM 604 C C . GLU A 1 83 ? 8.039 6.626 12.746 1.00 77.19 83 GLU A C 1
ATOM 606 O O . GLU A 1 83 ? 8.507 6.356 13.854 1.00 77.19 83 GLU A O 1
ATOM 611 N N . GLY A 1 84 ? 6.736 6.458 12.498 1.00 69.62 84 GLY A N 1
ATOM 612 C CA . GLY A 1 84 ? 5.763 6.071 13.514 1.00 69.62 84 GLY A CA 1
ATOM 613 C C . GLY A 1 84 ? 5.489 7.175 14.545 1.00 69.62 84 GLY A C 1
ATOM 614 O O . GLY A 1 84 ? 5.789 8.355 14.343 1.00 69.62 84 GLY A O 1
ATOM 615 N N . GLY A 1 85 ? 4.854 6.795 15.656 1.00 66.75 85 GLY A N 1
ATOM 616 C CA . GLY A 1 85 ? 4.410 7.720 16.703 1.00 66.75 85 GLY A CA 1
ATOM 617 C C . GLY A 1 85 ? 2.944 8.140 16.569 1.00 66.75 85 GLY A C 1
ATOM 618 O O . GLY A 1 85 ? 2.149 7.498 15.884 1.00 66.75 85 GLY A O 1
ATOM 619 N N . SER A 1 86 ? 2.548 9.198 17.283 1.00 67.44 86 SER A N 1
ATOM 620 C CA . SER A 1 86 ? 1.163 9.684 17.230 1.00 67.44 86 SER A CA 1
ATOM 621 C C . SER A 1 86 ? 0.827 10.261 15.850 1.00 67.44 86 SER A C 1
ATOM 623 O O . SER A 1 86 ? 1.709 10.691 15.113 1.00 67.44 86 SER A O 1
ATOM 625 N N . SER A 1 87 ? -0.463 10.381 15.528 1.00 60.84 87 SER A N 1
ATOM 626 C CA . SER A 1 87 ? -0.952 11.035 14.301 1.00 60.84 87 SER A CA 1
ATOM 627 C C . SER A 1 87 ? -0.502 12.499 14.133 1.00 60.84 87 SER A C 1
ATOM 629 O O . SER A 1 87 ? -0.731 13.101 13.086 1.00 60.84 87 SER A O 1
ATOM 631 N N . LEU A 1 88 ? 0.079 13.099 15.179 1.00 62.28 88 LEU A N 1
ATOM 632 C CA . LEU A 1 88 ? 0.625 14.457 15.186 1.00 62.28 88 LEU A CA 1
ATOM 633 C C . LEU A 1 88 ? 2.159 14.490 15.102 1.00 62.28 88 LEU A C 1
ATOM 635 O O . LEU A 1 88 ? 2.720 15.561 14.874 1.00 62.28 88 LEU A O 1
ATOM 639 N N . ALA A 1 89 ? 2.836 13.353 15.274 1.00 63.09 89 ALA A N 1
ATOM 640 C CA . ALA A 1 89 ? 4.275 13.257 15.090 1.00 63.09 89 ALA A CA 1
ATOM 641 C C . ALA A 1 89 ? 4.597 13.395 13.595 1.00 63.09 89 ALA A C 1
ATOM 643 O O . ALA A 1 89 ? 4.032 12.697 12.760 1.00 63.09 89 ALA A O 1
ATOM 644 N N . ARG A 1 90 ? 5.475 14.339 13.247 1.00 64.06 90 ARG A N 1
ATOM 645 C CA . ARG A 1 90 ? 5.946 14.580 11.869 1.00 64.06 90 ARG A CA 1
ATOM 646 C C . ARG A 1 90 ? 7.458 14.755 11.847 1.00 64.06 90 ARG A C 1
ATOM 648 O O . ARG A 1 90 ? 7.983 15.715 11.287 1.00 64.06 90 ARG A O 1
ATOM 655 N N . HIS A 1 91 ? 8.144 13.864 12.549 1.00 64.19 91 HIS A N 1
ATOM 656 C CA . HIS A 1 91 ? 9.597 13.823 12.533 1.00 64.19 91 HIS A CA 1
ATOM 657 C C . HIS A 1 91 ? 10.056 13.156 11.236 1.00 64.19 91 HIS A C 1
ATOM 659 O O . HIS A 1 91 ? 9.402 12.244 10.745 1.00 64.19 91 HIS A O 1
ATOM 665 N N . THR A 1 92 ? 11.152 13.651 10.675 1.00 67.06 92 THR A N 1
ATOM 666 C CA . THR A 1 92 ? 11.856 13.024 9.558 1.00 67.06 92 THR A CA 1
ATOM 667 C C . THR A 1 92 ? 13.316 12.974 9.956 1.00 67.06 92 THR A C 1
ATOM 669 O O . THR A 1 92 ? 13.926 14.016 10.200 1.00 67.06 92 THR A O 1
ATOM 672 N N . THR A 1 93 ? 13.865 11.773 10.085 1.00 67.81 93 THR A N 1
ATOM 673 C CA . THR A 1 93 ? 15.288 11.589 10.381 1.00 67.81 93 THR A CA 1
ATOM 674 C C . THR A 1 93 ? 16.057 11.347 9.090 1.00 67.81 93 THR A C 1
ATOM 676 O O . THR A 1 93 ? 17.045 12.031 8.817 1.00 67.81 93 THR A O 1
ATOM 679 N N . ARG A 1 94 ? 15.550 10.440 8.248 1.00 68.44 94 ARG A N 1
ATOM 680 C CA . ARG A 1 94 ? 16.074 10.133 6.919 1.00 68.44 94 ARG A CA 1
ATOM 681 C C . ARG A 1 94 ? 14.969 9.519 6.070 1.00 68.44 94 ARG A C 1
ATOM 683 O O . ARG A 1 94 ? 14.445 8.475 6.427 1.00 68.44 94 ARG A O 1
ATOM 690 N N . VAL A 1 95 ? 14.699 10.114 4.912 1.00 72.31 95 VAL A N 1
ATOM 691 C CA . VAL A 1 95 ? 13.753 9.539 3.949 1.00 72.31 95 VAL A CA 1
ATOM 692 C C . VAL A 1 95 ? 14.350 8.248 3.391 1.00 72.31 95 VAL A C 1
ATOM 694 O O . VAL A 1 95 ? 15.394 8.269 2.732 1.00 72.31 95 VAL A O 1
ATOM 697 N N . THR A 1 96 ? 13.715 7.126 3.701 1.00 75.12 96 THR A N 1
ATOM 698 C CA . THR A 1 96 ? 14.066 5.795 3.170 1.00 75.12 96 THR A CA 1
ATOM 699 C C . THR A 1 96 ? 12.900 5.138 2.441 1.00 75.12 96 THR A C 1
ATOM 701 O O . THR A 1 96 ? 13.076 4.141 1.740 1.00 75.12 96 THR A O 1
ATOM 704 N N . GLU A 1 97 ? 11.726 5.741 2.562 1.00 78.81 97 GLU A N 1
ATOM 705 C CA . GLU A 1 97 ? 10.467 5.274 2.027 1.00 78.81 97 GLU A CA 1
ATOM 706 C C . GLU A 1 97 ? 10.373 5.613 0.540 1.00 78.81 97 GLU A C 1
ATOM 708 O O . GLU A 1 97 ? 10.842 6.652 0.065 1.00 78.81 97 GLU A O 1
ATOM 713 N N . SER A 1 98 ? 9.718 4.738 -0.218 1.00 84.44 98 SER A N 1
ATOM 714 C CA . SER A 1 98 ? 9.410 5.036 -1.617 1.00 84.44 98 SER A CA 1
ATOM 715 C C . SER A 1 98 ? 8.292 6.093 -1.727 1.00 84.44 98 SER A C 1
ATOM 717 O O . SER A 1 98 ? 7.333 6.066 -0.943 1.00 84.44 98 SER A O 1
ATOM 719 N N . PRO A 1 99 ? 8.311 6.979 -2.742 1.00 92.75 99 PRO A N 1
ATOM 720 C CA . PRO A 1 99 ? 7.267 7.992 -2.933 1.00 92.75 99 PRO A CA 1
ATOM 721 C C . PRO A 1 99 ? 5.962 7.414 -3.525 1.00 92.75 99 PRO A C 1
ATOM 723 O O . PRO A 1 99 ? 5.124 8.139 -4.051 1.00 92.75 99 PRO A O 1
ATOM 726 N N . VAL A 1 100 ? 5.737 6.096 -3.418 1.00 94.19 100 VAL A N 1
ATOM 727 C CA . VAL A 1 100 ? 4.532 5.404 -3.918 1.00 94.19 100 VAL A CA 1
ATOM 728 C C . VAL A 1 100 ? 3.250 6.010 -3.346 1.00 94.19 100 VAL A C 1
ATOM 730 O O . VAL A 1 100 ? 2.247 6.107 -4.049 1.00 94.19 100 VAL A O 1
ATOM 733 N N . HIS A 1 101 ? 3.280 6.453 -2.089 1.00 94.56 101 HIS A N 1
ATOM 734 C CA . HIS A 1 101 ? 2.133 7.048 -1.404 1.00 94.56 101 HIS A CA 1
ATOM 735 C C . HIS A 1 101 ? 1.597 8.320 -2.080 1.00 94.56 101 HIS A C 1
ATOM 737 O O . HIS A 1 101 ? 0.402 8.593 -1.993 1.00 94.56 101 HIS A O 1
ATOM 743 N N . GLU A 1 102 ? 2.438 9.059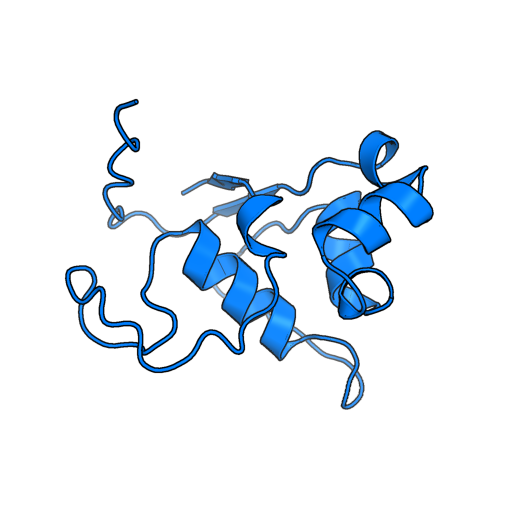 -2.809 1.00 93.44 102 GLU A N 1
ATOM 744 C CA . GLU A 1 102 ? 2.034 10.255 -3.561 1.00 93.44 102 GLU A CA 1
ATOM 745 C C . GLU A 1 102 ? 1.106 9.922 -4.738 1.00 93.44 102 GLU A C 1
ATOM 747 O O . GLU A 1 102 ? 0.419 10.793 -5.274 1.00 93.44 102 GLU A O 1
ATOM 752 N N . LEU A 1 103 ? 1.082 8.651 -5.149 1.00 94.31 103 LEU A N 1
ATOM 753 C CA . LEU A 1 103 ? 0.247 8.149 -6.238 1.00 94.31 103 LEU A CA 1
ATOM 754 C C . LEU A 1 103 ? -1.093 7.601 -5.753 1.00 94.31 103 LEU A C 1
ATOM 756 O O . LEU A 1 103 ? -1.931 7.229 -6.576 1.00 94.31 103 LEU A O 1
ATOM 760 N N . LEU A 1 104 ? -1.279 7.498 -4.437 1.00 95.06 104 LEU A N 1
ATOM 761 C CA . LEU A 1 104 ? -2.417 6.820 -3.843 1.00 95.06 104 LEU A CA 1
ATOM 762 C C . LEU A 1 104 ? -3.443 7.815 -3.318 1.00 95.06 104 LEU A C 1
ATOM 764 O O . LEU A 1 104 ? -3.125 8.842 -2.725 1.00 95.06 104 LEU A O 1
ATOM 768 N N . THR A 1 105 ? -4.714 7.464 -3.478 1.00 95.38 105 THR A N 1
ATOM 769 C CA . THR A 1 105 ? -5.818 8.119 -2.776 1.00 95.38 105 THR A CA 1
ATOM 770 C C . THR A 1 105 ? -6.482 7.126 -1.837 1.00 95.38 105 THR A C 1
ATOM 772 O O . THR A 1 105 ? -6.971 6.080 -2.263 1.00 95.38 105 THR A O 1
ATOM 775 N N . VAL A 1 106 ? -6.539 7.480 -0.557 1.00 95.12 106 VAL A N 1
ATOM 776 C CA . VAL A 1 106 ? -7.166 6.675 0.493 1.00 95.12 106 VAL A CA 1
ATOM 777 C C . VAL A 1 106 ? -8.592 7.165 0.754 1.00 95.12 106 VAL A C 1
ATOM 779 O O . VAL A 1 106 ? -8.831 8.361 0.923 1.00 95.12 106 VAL A O 1
ATOM 782 N N . ARG A 1 107 ? -9.553 6.236 0.794 1.00 94.38 107 ARG A N 1
ATOM 783 C CA . ARG A 1 107 ? -10.962 6.492 1.125 1.00 94.38 107 ARG A CA 1
ATOM 784 C C . ARG A 1 107 ? -11.360 5.702 2.367 1.00 94.38 107 ARG A C 1
ATOM 786 O O . ARG A 1 107 ? -11.196 4.481 2.392 1.00 94.38 107 ARG A O 1
ATOM 793 N N . CYS A 1 108 ? -11.876 6.411 3.365 1.00 89.81 108 CYS A N 1
ATOM 794 C CA . CYS A 1 108 ? -12.365 5.870 4.635 1.00 89.81 108 CYS A CA 1
ATOM 795 C C . CYS A 1 108 ? -13.893 5.828 4.661 1.00 89.81 108 CYS A C 1
ATOM 797 O O . CYS A 1 108 ? -14.493 6.671 3.957 1.00 89.81 108 CYS A O 1
#

Organism: NCBI:txid2803911

Radius of gyration: 13.98 Å; chains: 1; bounding box: 29×41×37 Å

InterPro domains:
  IPR003959 ATPase, AAA-type, core [PF13304] (57-88)
  IPR027417 P-loop containing nucleoside triphosphate hydrolase [G3DSA:3.40.50.300] (47-102)
  IPR027417 P-loop containing nucleoside triphosphate hydrolase [SSF52540] (56-82)

Sequence (108 aa):
MSARRARITGLPVRRVLGPGPEAGADPDRLFERIGWAADVPAVRQLLRDGLDLRAATVLVGENGSGKSTVVEAIALAFGLSAEGGSSLARHTTRVTESPVHELLTVRC